Protein AF-A0A9P7RWA8-F1 (afdb_monomer)

Foldseek 3Di:
DAWAAPDDLCDCPTVNNVCCVPPPVVDDDDPVPDDDQDSDDPDSVVSLVVVVVVCVVVVHDPDDDFDADPQGDTDLQHDPDPPPDGRDDDDPD

Organism: NCBI:txid181124

Mean predicted aligned error: 5.77 Å

InterPro domains:
  IPR004547 Glucosamine-6-phosphate isomerase [PTHR11280] (1-89)
  IPR006148 Glucosamine/galactosamine-6-phosphate isomerase [PF01182] (7-75)
  IPR018321 Glucosamine-6-phosphate isomerase, conserved site [PS01161] (55-73)
  IPR037171 NagB/RpiA transferase-like [SSF100950] (1-86)

Solvent-accessible surface area (backbone atoms only — not comparable to full-atom values): 6197 Å² total; per-residue (Å²): 132,65,52,57,71,75,52,56,68,82,34,80,86,26,52,63,34,41,46,42,72,78,44,56,73,79,50,102,63,60,74,88,78,61,85,76,67,64,34,69,48,97,51,56,68,59,48,43,49,52,53,52,50,52,39,52,74,69,76,47,80,93,76,86,87,80,69,72,46,98,88,65,22,50,70,75,46,64,80,94,54,64,95,82,64,69,87,68,92,62,86,86,126

Secondary structure (DSSP, 8-state):
----TTS-TTSTTSHHHHHHHHTGGGS---GGG-----TT-S-HHHHHHHHHHHHHHTTS-S-------TT--BTTB-SS--TT--S------

Sequence (93 aa):
MDEYVGLPRDHSESYHTFMFREFFSHVDIPPSNVHILDGNAVDLIAECKAYEEKIKSFGGVELFLGGIGEDGHIAFNVGISSLNNRLQLNLVV

Structure (mmCIF, N/CA/C/O backbone):
data_AF-A0A9P7RWA8-F1
#
_entry.id   AF-A0A9P7RWA8-F1
#
loop_
_atom_site.group_PDB
_atom_site.id
_atom_site.type_symbol
_atom_site.label_atom_id
_atom_site.label_alt_id
_atom_site.label_comp_id
_atom_site.label_asym_id
_atom_site.label_entity_id
_atom_site.label_seq_id
_atom_site.pdbx_PDB_ins_code
_atom_site.Cartn_x
_atom_site.Cartn_y
_atom_site.Cartn_z
_atom_site.occupancy
_atom_site.B_iso_or_equiv
_atom_site.auth_seq_id
_atom_site.auth_comp_id
_atom_site.auth_asym_id
_atom_site.auth_atom_id
_atom_site.pdbx_PDB_model_num
ATOM 1 N N . MET A 1 1 ? 2.824 1.123 3.240 1.00 87.44 1 MET A N 1
ATOM 2 C CA . MET A 1 1 ? 4.013 1.995 3.330 1.00 87.44 1 MET A CA 1
ATOM 3 C C . ME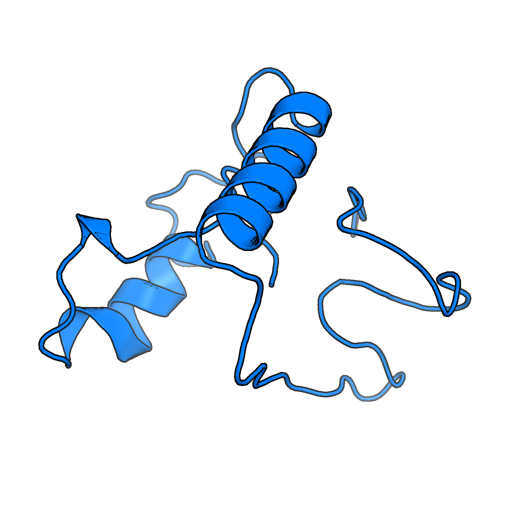T A 1 1 ? 4.513 2.268 1.926 1.00 87.44 1 MET A C 1
ATOM 5 O O . MET A 1 1 ? 4.666 3.422 1.557 1.00 87.44 1 MET A O 1
ATOM 9 N N . ASP A 1 2 ? 4.641 1.210 1.136 1.00 91.44 2 ASP A N 1
ATOM 10 C CA . ASP A 1 2 ? 5.254 1.201 -0.185 1.00 91.44 2 ASP A CA 1
ATOM 11 C C . ASP A 1 2 ? 4.670 0.037 -1.011 1.00 91.44 2 ASP A C 1
ATOM 13 O O . ASP A 1 2 ? 3.926 -0.790 -0.480 1.00 91.44 2 ASP A O 1
ATOM 17 N N . GLU A 1 3 ? 4.989 0.004 -2.305 1.00 92.19 3 GLU A N 1
ATOM 18 C CA . GLU A 1 3 ? 4.825 -1.133 -3.223 1.00 92.19 3 GLU A CA 1
ATOM 19 C C . GLU A 1 3 ? 5.885 -1.007 -4.331 1.00 92.19 3 GLU A C 1
ATOM 21 O O . GLU A 1 3 ? 6.323 0.105 -4.648 1.00 92.19 3 GLU A O 1
ATOM 26 N N . TYR A 1 4 ? 6.309 -2.128 -4.915 1.00 91.75 4 TYR A N 1
ATOM 27 C CA . TYR A 1 4 ? 7.246 -2.128 -6.037 1.00 91.75 4 TYR A CA 1
ATOM 28 C C . TYR A 1 4 ? 6.595 -1.625 -7.329 1.00 91.75 4 TYR A C 1
ATOM 30 O O . TYR A 1 4 ? 5.519 -2.072 -7.723 1.00 91.75 4 TYR A O 1
ATOM 38 N N . VAL A 1 5 ? 7.294 -0.739 -8.043 1.00 93.88 5 VAL A N 1
ATOM 39 C CA . VAL A 1 5 ? 6.860 -0.263 -9.363 1.00 93.88 5 VAL A CA 1
ATOM 40 C C . VAL A 1 5 ? 7.145 -1.320 -10.431 1.00 93.88 5 VAL A C 1
ATOM 42 O O . VAL A 1 5 ? 8.265 -1.818 -10.532 1.00 93.88 5 VAL A O 1
ATOM 45 N N . GLY A 1 6 ? 6.145 -1.633 -11.259 1.00 92.62 6 GLY A N 1
ATOM 46 C CA . GLY A 1 6 ? 6.279 -2.552 -12.397 1.00 92.62 6 GLY A CA 1
ATOM 47 C C . GLY A 1 6 ? 6.283 -4.044 -12.046 1.00 92.62 6 GLY A C 1
ATOM 48 O O . GLY A 1 6 ? 6.422 -4.877 -12.945 1.00 92.62 6 GLY A O 1
ATOM 49 N N . LEU A 1 7 ? 6.135 -4.401 -10.767 1.00 94.56 7 LEU A N 1
ATOM 50 C CA . LEU A 1 7 ? 6.009 -5.792 -10.341 1.00 94.56 7 LEU A CA 1
ATOM 51 C C . LEU A 1 7 ? 4.531 -6.210 -10.380 1.00 94.56 7 LEU A C 1
ATOM 53 O O . LEU A 1 7 ? 3.709 -5.523 -9.769 1.00 94.56 7 LEU A O 1
ATOM 57 N N . PRO A 1 8 ? 4.155 -7.321 -11.047 1.00 96.12 8 PRO A N 1
ATOM 58 C CA . PRO A 1 8 ? 2.766 -7.770 -11.076 1.00 96.12 8 PRO A CA 1
ATOM 59 C C . PRO A 1 8 ? 2.185 -7.928 -9.668 1.00 96.12 8 PRO A C 1
ATOM 61 O O . PRO A 1 8 ? 2.842 -8.435 -8.760 1.00 96.12 8 PRO A O 1
ATOM 64 N N . ARG A 1 9 ? 0.929 -7.516 -9.487 1.00 93.88 9 ARG A N 1
ATOM 65 C CA . ARG A 1 9 ? 0.248 -7.527 -8.181 1.00 93.88 9 ARG A CA 1
ATOM 66 C C . ARG A 1 9 ? 0.130 -8.924 -7.558 1.00 93.88 9 ARG A C 1
ATOM 68 O O . ARG A 1 9 ? 0.051 -9.057 -6.341 1.00 93.88 9 ARG A O 1
ATOM 75 N N . ASP A 1 10 ? 0.065 -9.953 -8.392 1.00 95.38 10 ASP A N 1
ATOM 76 C CA . ASP A 1 10 ? -0.012 -11.366 -8.017 1.00 95.38 10 ASP A CA 1
ATOM 77 C C . ASP A 1 10 ? 1.367 -12.043 -7.925 1.00 95.38 10 ASP A C 1
ATOM 79 O O . ASP A 1 10 ? 1.457 -13.234 -7.628 1.00 95.38 10 ASP A O 1
ATOM 83 N N . HIS A 1 11 ? 2.454 -11.297 -8.149 1.00 96.81 11 HIS A N 1
ATOM 84 C CA . HIS A 1 11 ? 3.808 -11.808 -7.979 1.00 96.81 11 HIS A CA 1
ATOM 85 C C . HIS A 1 11 ? 4.063 -12.174 -6.511 1.00 96.81 11 HIS A C 1
ATOM 87 O O . HIS A 1 11 ? 3.701 -11.412 -5.611 1.00 96.81 11 HIS A O 1
ATOM 93 N N . SER A 1 12 ? 4.749 -13.297 -6.259 1.00 96.06 12 SER A N 1
ATOM 94 C CA . SER A 1 12 ? 4.970 -13.839 -4.904 1.00 96.06 12 SER A CA 1
ATOM 95 C C . SER A 1 12 ? 5.674 -12.870 -3.949 1.00 96.06 12 SER A C 1
ATOM 97 O O . SER A 1 12 ? 5.420 -12.910 -2.746 1.00 96.06 12 SER A O 1
ATOM 99 N N . GLU A 1 13 ? 6.524 -12.007 -4.511 1.00 94.75 13 GLU A N 1
ATOM 100 C CA . GLU A 1 13 ? 7.324 -10.998 -3.800 1.00 94.75 13 GLU A CA 1
ATOM 101 C C . GLU A 1 13 ? 6.734 -9.577 -3.850 1.00 94.75 13 GLU A C 1
ATOM 103 O O . GLU A 1 13 ? 7.380 -8.630 -3.416 1.00 94.75 13 GLU A O 1
ATOM 108 N N . SER A 1 14 ? 5.523 -9.395 -4.389 1.00 96.25 14 SER A N 1
ATOM 109 C CA . SER A 1 14 ? 4.821 -8.109 -4.254 1.00 96.25 14 SER A CA 1
ATOM 110 C C . SER A 1 14 ? 4.407 -7.883 -2.802 1.00 96.25 14 SER A C 1
ATOM 112 O O . SER A 1 14 ? 4.028 -8.834 -2.105 1.00 96.25 14 SER A O 1
ATOM 114 N N . TYR A 1 15 ? 4.409 -6.631 -2.341 1.00 95.06 15 TYR A N 1
ATOM 115 C CA . TYR A 1 15 ? 3.916 -6.335 -0.996 1.00 95.06 15 TYR A CA 1
ATOM 116 C C . TYR A 1 15 ? 2.420 -6.594 -0.873 1.00 95.06 15 TYR A C 1
ATOM 118 O O . TYR A 1 15 ? 1.963 -7.028 0.185 1.00 95.06 15 TYR A O 1
ATOM 126 N N . HIS A 1 16 ? 1.666 -6.455 -1.962 1.00 96.19 16 HIS A N 1
ATOM 127 C CA . HIS A 1 16 ? 0.299 -6.938 -2.035 1.00 96.19 16 HIS A CA 1
ATOM 128 C C . HIS A 1 16 ? 0.192 -8.423 -1.655 1.00 96.19 16 HIS A C 1
ATOM 130 O O . HIS A 1 16 ? -0.537 -8.776 -0.726 1.00 96.19 16 HIS A O 1
ATOM 136 N N . THR A 1 17 ? 0.930 -9.304 -2.333 1.00 96.50 17 THR A N 1
ATOM 137 C CA . THR A 1 17 ? 0.873 -10.746 -2.055 1.00 96.50 17 THR A CA 1
ATOM 138 C C . THR A 1 17 ? 1.417 -11.080 -0.671 1.00 96.50 17 THR A C 1
ATOM 140 O O . THR A 1 17 ? 0.791 -11.861 0.044 1.00 96.50 17 THR A O 1
ATOM 143 N N . PHE A 1 18 ? 2.514 -10.449 -0.247 1.00 97.25 18 PHE A N 1
ATOM 144 C CA . PHE A 1 18 ? 3.058 -10.598 1.102 1.00 97.25 18 PHE A CA 1
ATOM 145 C C . PHE A 1 18 ? 2.016 -10.263 2.179 1.00 97.25 18 PHE A C 1
ATOM 147 O O . PHE A 1 18 ? 1.743 -11.086 3.049 1.00 97.25 18 PHE A O 1
ATOM 154 N N . MET A 1 19 ? 1.367 -9.098 2.096 1.00 96.88 19 MET A N 1
ATOM 155 C CA . MET A 1 19 ? 0.401 -8.653 3.104 1.00 96.88 19 MET A CA 1
ATOM 156 C C . MET A 1 19 ? -0.839 -9.549 3.171 1.00 96.88 19 MET A C 1
ATOM 158 O O . MET A 1 19 ? -1.344 -9.824 4.261 1.00 96.88 19 MET A O 1
ATOM 162 N N . PHE A 1 20 ? -1.327 -10.039 2.027 1.00 96.38 20 PHE A N 1
ATOM 163 C CA . PHE A 1 20 ? -2.429 -11.001 2.012 1.00 96.38 20 PHE A CA 1
ATOM 164 C C . PHE A 1 20 ? -2.006 -12.375 2.534 1.00 96.38 20 PHE A C 1
ATOM 166 O O . PHE A 1 20 ? -2.783 -12.996 3.258 1.00 96.38 20 PHE A O 1
ATOM 173 N N . ARG A 1 21 ? -0.795 -12.840 2.212 1.00 96.75 21 ARG A N 1
ATOM 174 C CA . ARG A 1 21 ? -0.272 -14.136 2.662 1.00 96.75 21 ARG A CA 1
ATOM 175 C C . ARG A 1 21 ? -0.009 -14.166 4.164 1.00 96.75 21 ARG A C 1
ATOM 177 O O . ARG A 1 21 ? -0.378 -15.141 4.810 1.00 96.75 21 ARG A O 1
ATOM 184 N N . GLU A 1 22 ? 0.611 -13.124 4.708 1.00 97.31 22 GLU A N 1
ATOM 185 C CA . GLU A 1 22 ? 1.099 -13.115 6.093 1.00 97.31 22 GLU A CA 1
ATOM 186 C C . GLU A 1 22 ? 0.094 -12.536 7.093 1.00 97.31 22 GLU A C 1
ATOM 188 O O . GLU A 1 22 ? 0.154 -12.874 8.273 1.00 97.31 22 GLU A O 1
ATOM 193 N N . PHE A 1 23 ? -0.840 -11.677 6.662 1.00 96.69 23 PHE A N 1
ATOM 194 C CA . PHE A 1 23 ? -1.704 -10.963 7.606 1.00 96.69 23 PHE A CA 1
ATOM 195 C C . PHE A 1 23 ? -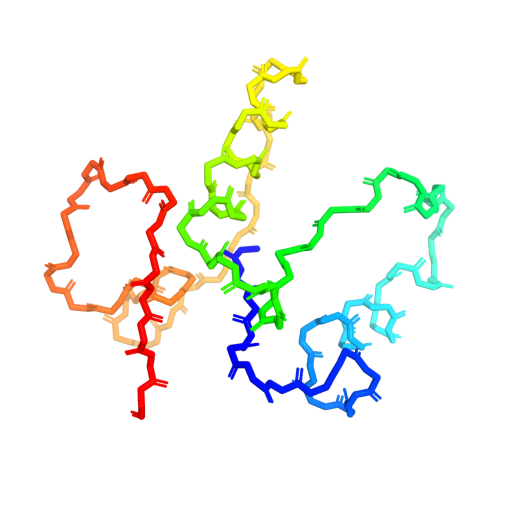3.181 -10.920 7.214 1.00 96.69 23 PHE A C 1
ATOM 197 O O . PHE A 1 23 ? -4.006 -11.492 7.923 1.00 96.69 23 PHE A O 1
ATOM 204 N N . PHE A 1 24 ? -3.544 -10.275 6.100 1.00 96.88 24 PHE A N 1
ATOM 205 C CA . PHE A 1 24 ? -4.951 -9.956 5.820 1.00 96.88 24 PHE A CA 1
ATOM 206 C C . PHE A 1 24 ? -5.848 -11.180 5.606 1.00 96.88 24 PHE A C 1
ATOM 208 O O . PHE A 1 24 ? -7.045 -11.085 5.852 1.00 96.88 24 PHE A O 1
ATOM 215 N N . SER A 1 25 ? -5.296 -12.331 5.204 1.00 96.44 25 SER A N 1
ATOM 216 C CA . SER A 1 25 ? -6.076 -13.575 5.076 1.00 96.44 25 SER A CA 1
ATOM 217 C C . SER A 1 25 ? -6.334 -14.290 6.408 1.00 96.44 25 SER A C 1
ATOM 219 O O . SER A 1 25 ? -7.074 -15.269 6.431 1.00 96.44 25 SER A O 1
ATOM 221 N N . HIS A 1 26 ? -5.732 -13.827 7.508 1.00 97.38 26 HIS A N 1
ATOM 222 C CA . HIS A 1 26 ? -5.808 -14.468 8.829 1.00 97.38 26 HIS A CA 1
ATOM 223 C C . HIS A 1 26 ? -6.625 -13.662 9.844 1.00 97.38 26 HIS A C 1
ATOM 225 O O . HIS A 1 26 ? -6.665 -14.020 11.020 1.00 97.38 26 HIS A O 1
ATOM 231 N N . VAL A 1 27 ? -7.251 -12.561 9.414 1.00 97.25 27 VAL A N 1
ATOM 232 C CA . VAL A 1 27 ? -8.005 -11.641 10.277 1.00 97.25 27 VAL A CA 1
ATOM 233 C C . VAL A 1 27 ? -9.310 -11.199 9.616 1.00 97.25 27 VAL A C 1
ATOM 235 O O . VAL A 1 27 ? -9.424 -11.172 8.392 1.00 97.25 27 VAL A O 1
ATOM 238 N N . ASP A 1 28 ? -10.280 -10.777 10.426 1.00 97.44 28 ASP A N 1
ATOM 239 C CA . ASP A 1 28 ? -11.617 -10.367 9.972 1.00 97.44 28 ASP A CA 1
ATOM 240 C C . ASP A 1 28 ? -11.651 -8.917 9.444 1.00 97.44 28 ASP A C 1
ATOM 242 O O . ASP A 1 28 ? -12.454 -8.089 9.880 1.00 97.44 28 ASP A O 1
ATOM 246 N N . ILE A 1 29 ? -10.759 -8.580 8.507 1.00 96.81 29 ILE A N 1
ATOM 247 C CA . ILE A 1 29 ? -10.758 -7.275 7.834 1.00 96.81 29 ILE A CA 1
ATOM 248 C C . ILE A 1 29 ? -11.501 -7.353 6.491 1.00 96.81 29 ILE A C 1
ATOM 250 O O . ILE A 1 29 ? -11.173 -8.186 5.645 1.00 96.81 29 ILE A O 1
ATOM 254 N N . PRO A 1 30 ? -12.484 -6.471 6.226 1.00 95.94 30 PRO A N 1
ATOM 255 C CA . PRO A 1 30 ? -13.095 -6.388 4.906 1.00 95.94 30 PRO A CA 1
ATOM 256 C C . PRO A 1 30 ? -12.048 -5.993 3.851 1.00 95.94 30 PRO A C 1
ATOM 258 O O . PRO A 1 30 ? -11.375 -4.976 4.037 1.00 95.94 30 PRO A O 1
ATOM 261 N N . PRO A 1 31 ? -11.941 -6.696 2.707 1.00 92.81 31 PRO A N 1
ATOM 262 C CA . PRO A 1 31 ? -10.976 -6.343 1.660 1.00 92.81 31 PRO A CA 1
ATOM 263 C C . PRO A 1 31 ? -11.128 -4.910 1.130 1.00 92.81 31 PRO A C 1
ATOM 265 O O . PRO A 1 31 ? -10.154 -4.299 0.704 1.00 92.81 31 PRO A O 1
ATOM 268 N N . SER A 1 32 ? -12.335 -4.337 1.201 1.00 96.12 32 SER A N 1
ATOM 269 C CA . SER A 1 32 ? -12.604 -2.937 0.843 1.00 96.12 32 SER A CA 1
ATOM 270 C C . SER A 1 32 ? -11.885 -1.918 1.732 1.00 96.12 32 SER A C 1
ATOM 272 O O . SER A 1 32 ? -11.690 -0.783 1.305 1.00 96.12 32 SER A O 1
ATOM 274 N N . ASN A 1 33 ? -11.501 -2.317 2.948 1.00 96.19 33 ASN A N 1
ATOM 275 C CA . ASN A 1 33 ? -10.805 -1.477 3.925 1.00 96.19 33 ASN A CA 1
ATOM 276 C C . ASN A 1 33 ? -9.279 -1.644 3.845 1.00 96.19 33 ASN A C 1
ATOM 278 O O . ASN A 1 33 ? -8.547 -0.992 4.585 1.00 96.19 33 ASN A O 1
ATOM 282 N N . VAL A 1 34 ? -8.789 -2.516 2.958 1.00 95.94 34 VAL A N 1
ATOM 283 C CA . VAL A 1 34 ? -7.361 -2.683 2.692 1.00 95.94 34 VAL A CA 1
ATOM 284 C C . VAL A 1 34 ? -6.950 -1.715 1.589 1.00 95.94 34 VAL A C 1
ATOM 286 O O . VAL A 1 34 ? -7.559 -1.645 0.517 1.00 95.94 34 VAL A O 1
ATOM 289 N N . HIS A 1 35 ? -5.900 -0.944 1.851 1.00 95.75 35 HIS A N 1
ATOM 290 C CA . HIS A 1 35 ? -5.349 0.023 0.912 1.00 95.75 35 HIS A CA 1
ATOM 291 C C . HIS A 1 35 ? -3.843 -0.213 0.790 1.00 95.75 35 HIS A C 1
ATOM 293 O O . HIS A 1 35 ? -3.120 -0.161 1.780 1.00 95.75 35 HIS A O 1
ATOM 299 N N . ILE A 1 36 ? -3.398 -0.520 -0.428 1.00 95.38 36 ILE A N 1
ATOM 300 C CA . ILE A 1 36 ? -1.998 -0.719 -0.820 1.00 95.38 36 ILE A CA 1
ATOM 301 C C . ILE A 1 36 ? -1.809 0.097 -2.102 1.00 95.38 36 ILE A C 1
ATOM 303 O O . ILE A 1 36 ? -2.739 0.155 -2.908 1.00 95.38 36 ILE A O 1
ATOM 307 N N . LEU A 1 37 ? -0.660 0.761 -2.246 1.00 95.00 37 LEU A N 1
ATOM 308 C CA . LEU A 1 37 ? -0.324 1.541 -3.441 1.00 95.00 37 LEU A CA 1
ATOM 309 C C . LEU A 1 37 ? -0.322 0.645 -4.683 1.00 95.00 37 LEU A C 1
ATOM 311 O O . LEU A 1 37 ? 0.174 -0.480 -4.627 1.00 95.00 37 LEU A O 1
ATOM 315 N N . ASP A 1 38 ? -0.832 1.147 -5.805 1.00 95.06 38 ASP A N 1
ATOM 316 C CA . ASP A 1 38 ? -0.712 0.452 -7.088 1.00 95.06 38 ASP A CA 1
ATOM 317 C C . ASP A 1 38 ? 0.594 0.821 -7.810 1.00 95.06 38 ASP A C 1
ATOM 319 O O . ASP A 1 38 ? 0.683 1.818 -8.530 1.00 95.06 38 ASP A O 1
ATOM 323 N N . GLY A 1 39 ? 1.615 -0.026 -7.657 1.00 93.88 39 GLY A N 1
ATOM 324 C CA . GLY A 1 39 ? 2.898 0.118 -8.352 1.00 93.88 39 GLY A CA 1
ATOM 325 C C . GLY A 1 39 ? 2.832 -0.059 -9.878 1.00 93.88 39 GLY A C 1
ATOM 326 O O . GLY A 1 39 ? 3.825 0.188 -10.561 1.00 93.88 39 GLY A O 1
ATOM 327 N N . ASN A 1 40 ? 1.688 -0.470 -10.435 1.00 95.19 40 ASN A N 1
ATOM 328 C CA . ASN A 1 40 ? 1.477 -0.618 -11.878 1.00 95.19 40 ASN A CA 1
ATOM 329 C C . ASN A 1 40 ? 0.486 0.412 -12.441 1.00 95.19 40 ASN A C 1
ATOM 331 O O . ASN A 1 40 ? 0.050 0.279 -13.589 1.00 95.19 40 ASN A O 1
ATOM 335 N N . ALA A 1 41 ? 0.127 1.440 -11.664 1.00 94.75 41 ALA A N 1
ATOM 336 C CA . ALA A 1 41 ? -0.717 2.522 -12.146 1.00 94.75 41 ALA A CA 1
ATOM 337 C C . ALA A 1 41 ? -0.076 3.235 -13.351 1.00 94.75 41 ALA A C 1
ATOM 339 O O . ALA A 1 41 ? 1.133 3.462 -13.401 1.00 94.75 41 ALA A O 1
ATOM 340 N N . VAL A 1 42 ? -0.909 3.639 -14.317 1.00 95.44 42 VAL A N 1
ATOM 341 C CA . VAL A 1 42 ? -0.458 4.342 -15.536 1.00 95.44 42 VAL A CA 1
ATOM 342 C C . VAL A 1 42 ? 0.232 5.668 -15.199 1.00 95.44 42 VAL A C 1
ATOM 344 O O . VAL A 1 42 ? 1.209 6.042 -15.845 1.00 95.44 42 VAL A O 1
ATOM 347 N N . ASP A 1 43 ? -0.273 6.372 -14.185 1.00 95.25 43 ASP A N 1
ATOM 348 C CA . ASP A 1 43 ? 0.322 7.590 -13.643 1.00 95.25 43 ASP A CA 1
ATOM 349 C C . ASP A 1 43 ? 0.583 7.397 -12.147 1.00 95.25 43 ASP A C 1
ATOM 351 O O . ASP A 1 43 ? -0.312 7.518 -11.307 1.00 95.25 43 ASP A O 1
ATOM 355 N N . LEU A 1 44 ? 1.839 7.100 -11.821 1.00 92.12 44 LEU A N 1
ATOM 356 C CA . LEU A 1 44 ? 2.268 6.846 -10.449 1.00 92.12 44 LEU A CA 1
ATOM 357 C C . LEU A 1 44 ? 2.168 8.099 -9.563 1.00 92.12 44 LEU A C 1
ATOM 359 O O . LEU A 1 44 ? 1.927 7.994 -8.364 1.00 92.12 44 LEU A O 1
ATOM 363 N N . ILE A 1 45 ? 2.316 9.299 -10.135 1.00 92.44 45 ILE A N 1
ATOM 364 C CA . ILE A 1 45 ? 2.183 10.550 -9.375 1.00 92.44 45 ILE A CA 1
ATOM 365 C C . ILE A 1 45 ? 0.715 10.763 -9.000 1.00 92.44 45 ILE A C 1
ATOM 367 O O . ILE A 1 45 ? 0.416 11.195 -7.883 1.00 92.44 45 ILE A O 1
ATOM 371 N N . ALA A 1 46 ? -0.206 10.469 -9.921 1.00 93.31 46 ALA A N 1
ATOM 372 C CA . ALA A 1 46 ? -1.634 10.498 -9.637 1.00 93.31 46 ALA A CA 1
ATOM 373 C C . ALA A 1 46 ? -2.024 9.460 -8.573 1.00 93.31 46 ALA A C 1
ATOM 375 O O . ALA A 1 46 ? -2.790 9.805 -7.675 1.00 93.31 46 ALA A O 1
ATOM 376 N N . GLU A 1 47 ? -1.454 8.252 -8.614 1.00 94.75 47 GLU A N 1
ATOM 377 C CA . GLU A 1 47 ? -1.667 7.219 -7.589 1.00 94.75 47 GLU A CA 1
ATOM 378 C C . GLU A 1 47 ? -1.196 7.686 -6.204 1.00 94.75 47 GLU A C 1
ATOM 380 O O . GLU A 1 47 ? -1.970 7.649 -5.248 1.00 94.75 47 GLU A O 1
ATOM 385 N N . CYS A 1 48 ? 0.020 8.238 -6.087 1.00 92.25 48 CYS A N 1
ATOM 386 C CA . CYS A 1 48 ? 0.509 8.785 -4.816 1.00 92.25 48 CYS A CA 1
ATOM 387 C C . CYS A 1 48 ? -0.424 9.875 -4.260 1.00 92.25 48 CYS A C 1
ATOM 389 O O . CYS A 1 48 ? -0.748 9.873 -3.071 1.00 92.25 48 CYS A O 1
ATOM 391 N N . LYS A 1 49 ? -0.900 10.789 -5.118 1.00 92.44 49 LYS A N 1
ATOM 392 C CA . LYS A 1 49 ? -1.849 11.841 -4.717 1.00 92.44 49 LYS A CA 1
ATOM 393 C C . LYS A 1 49 ? -3.195 11.264 -4.287 1.00 92.44 49 LYS A C 1
ATOM 395 O O . LYS A 1 49 ? -3.733 11.686 -3.268 1.00 92.44 49 LYS A O 1
ATOM 400 N N . ALA A 1 50 ? -3.736 10.307 -5.036 1.00 94.06 50 ALA A N 1
ATOM 401 C CA . ALA A 1 50 ? -4.992 9.647 -4.697 1.00 94.06 50 ALA A CA 1
ATOM 402 C C . ALA A 1 50 ? -4.889 8.915 -3.351 1.00 94.06 50 ALA A C 1
ATOM 404 O O . ALA A 1 50 ? -5.817 8.972 -2.542 1.00 94.06 50 ALA A O 1
ATOM 405 N N . TYR A 1 51 ? -3.742 8.293 -3.080 1.00 94.12 51 TYR A N 1
ATOM 406 C CA . TYR A 1 51 ? -3.464 7.632 -1.812 1.00 94.12 51 TYR A CA 1
ATOM 407 C C . TYR A 1 51 ? -3.396 8.629 -0.642 1.00 94.12 51 TYR A C 1
ATOM 409 O O . TYR A 1 51 ? -4.007 8.395 0.402 1.00 94.12 51 TYR A O 1
ATOM 417 N N . GLU A 1 52 ? -2.736 9.781 -0.821 1.00 91.75 52 GLU A N 1
ATOM 418 C CA . GLU A 1 52 ? -2.746 10.865 0.175 1.00 91.75 52 GLU A CA 1
ATOM 419 C C . GLU A 1 52 ? -4.152 11.393 0.464 1.00 91.75 52 GLU A C 1
ATOM 421 O O . GLU A 1 52 ? -4.522 11.570 1.627 1.00 91.75 52 GLU A O 1
ATOM 426 N N . GLU A 1 53 ? -4.941 11.658 -0.577 1.00 94.50 53 GLU A N 1
ATOM 427 C CA . GLU A 1 53 ? -6.307 12.156 -0.415 1.00 94.50 53 GLU A CA 1
ATOM 428 C C . GLU A 1 53 ? -7.204 11.119 0.260 1.00 94.50 53 GLU A C 1
ATOM 430 O O . GLU A 1 53 ? -8.009 11.471 1.121 1.00 94.50 53 GLU A O 1
ATOM 435 N N . LYS A 1 54 ? -7.012 9.830 -0.036 1.00 93.94 54 LYS A N 1
ATOM 436 C CA . LYS A 1 54 ? -7.712 8.747 0.656 1.00 93.94 54 LYS A CA 1
ATOM 437 C C . LYS A 1 54 ? -7.390 8.743 2.152 1.00 93.94 54 LYS A C 1
ATOM 439 O O . LYS A 1 54 ? -8.319 8.727 2.955 1.00 93.94 54 LYS A O 1
ATOM 444 N N . ILE A 1 55 ? -6.117 8.848 2.541 1.00 92.62 55 ILE A N 1
ATOM 445 C CA . ILE A 1 55 ? -5.726 8.961 3.959 1.00 92.62 55 ILE A CA 1
ATOM 446 C C . ILE A 1 55 ? -6.407 10.168 4.620 1.00 92.62 55 ILE A C 1
ATOM 448 O O . ILE A 1 55 ? -6.991 10.038 5.696 1.00 92.62 55 ILE A O 1
ATOM 452 N N . LYS A 1 56 ? -6.381 11.339 3.970 1.00 93.56 56 LYS A N 1
ATOM 453 C CA . LYS A 1 56 ? -7.032 12.552 4.492 1.00 93.56 56 LYS A CA 1
ATOM 454 C C . LYS A 1 56 ? -8.544 12.388 4.617 1.00 93.56 56 LYS A C 1
ATOM 456 O O . LYS A 1 56 ? -9.117 12.876 5.586 1.00 93.56 56 LYS A O 1
ATOM 461 N N . SER A 1 57 ? -9.182 11.690 3.677 1.00 96.19 57 SER A N 1
ATOM 462 C CA . SER A 1 57 ? -10.630 11.459 3.694 1.00 96.19 57 SER A CA 1
ATOM 463 C C . SER A 1 57 ? -11.096 10.647 4.909 1.00 96.19 57 SER A C 1
ATOM 465 O O . SER A 1 57 ? -12.229 10.818 5.349 1.00 96.19 57 SER A O 1
ATOM 467 N N . PHE A 1 58 ? -10.207 9.839 5.500 1.00 94.94 58 PHE A N 1
ATOM 468 C CA . PHE A 1 58 ? -10.446 9.116 6.753 1.00 94.94 58 PHE A CA 1
ATOM 469 C C . PHE A 1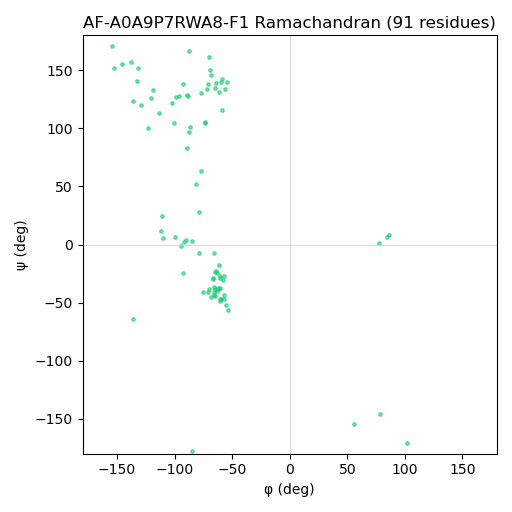 58 ? -10.037 9.895 8.015 1.00 94.94 58 PHE A C 1
ATOM 471 O O . PHE A 1 58 ? -10.140 9.366 9.115 1.00 94.94 58 PHE A O 1
ATOM 478 N N . GLY A 1 59 ? -9.591 11.149 7.885 1.00 93.38 59 GLY A N 1
ATOM 479 C CA . GLY A 1 59 ? -9.119 11.961 9.012 1.00 93.38 59 GLY A CA 1
ATOM 480 C C . GLY A 1 59 ? -7.638 11.772 9.360 1.00 93.38 59 GLY A C 1
ATOM 481 O O . GLY A 1 59 ? -7.173 12.341 10.345 1.00 93.38 59 GLY A O 1
ATOM 482 N N . GLY A 1 60 ? -6.880 11.040 8.539 1.00 91.44 60 GLY A N 1
ATOM 483 C CA . GLY A 1 60 ? -5.468 10.735 8.772 1.00 91.44 60 GLY A CA 1
ATOM 484 C C . GLY A 1 60 ? -5.234 9.320 9.304 1.00 91.44 60 GLY A C 1
ATOM 485 O O . GLY A 1 60 ? -6.131 8.483 9.314 1.00 91.44 60 GLY A O 1
ATOM 486 N N . VAL A 1 61 ? -3.993 9.043 9.712 1.00 91.38 61 VAL A N 1
ATOM 487 C CA . VAL A 1 61 ? -3.601 7.763 10.321 1.00 91.38 61 VAL A CA 1
ATOM 488 C C . VAL A 1 61 ? -3.481 7.947 11.831 1.00 91.38 61 VAL A C 1
ATOM 490 O O . VAL A 1 61 ? -2.680 8.762 12.282 1.00 91.38 61 VAL A O 1
ATOM 493 N N . GLU A 1 62 ? -4.250 7.180 12.604 1.00 95.62 62 GLU A N 1
ATOM 494 C CA . GLU A 1 62 ? -4.223 7.228 14.076 1.00 95.62 62 GLU A CA 1
ATOM 495 C C . GLU A 1 62 ? -2.991 6.530 14.666 1.00 95.62 62 G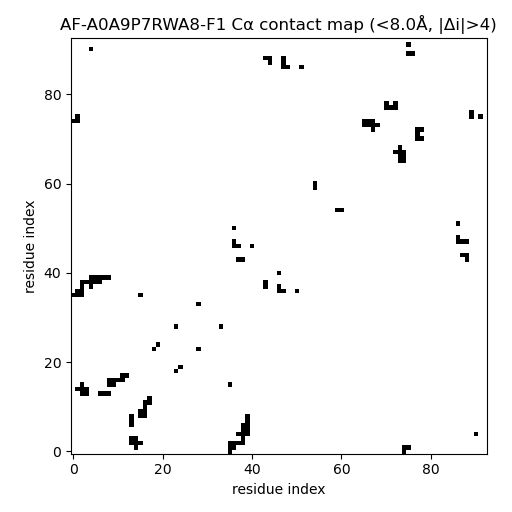LU A C 1
ATOM 497 O O . GLU A 1 62 ? -2.375 7.024 15.608 1.00 95.62 62 GLU A O 1
ATOM 502 N N . LEU A 1 63 ? -2.620 5.383 14.094 1.00 90.38 63 LEU A N 1
ATOM 503 C CA . LEU A 1 63 ? -1.461 4.595 14.493 1.00 90.38 63 LEU A CA 1
ATOM 504 C C . LEU A 1 63 ? -0.714 4.129 13.247 1.00 90.38 63 LEU A C 1
ATOM 506 O O . LEU A 1 63 ? -1.279 3.448 12.392 1.00 90.38 63 LEU A O 1
ATOM 510 N N . PHE A 1 64 ? 0.569 4.471 13.170 1.00 90.19 64 PHE A N 1
ATOM 511 C CA . PHE A 1 64 ? 1.454 4.024 12.104 1.00 90.19 64 PHE A CA 1
ATOM 512 C C . PHE A 1 64 ? 2.516 3.094 12.688 1.00 90.19 64 PHE A C 1
ATOM 514 O O . PHE A 1 64 ? 3.355 3.524 13.479 1.00 90.19 64 PHE A O 1
ATOM 521 N N . LEU A 1 65 ? 2.465 1.817 12.311 1.00 88.94 65 LEU A N 1
ATOM 522 C CA . LEU A 1 65 ? 3.474 0.826 12.673 1.00 88.94 65 LEU A CA 1
ATOM 523 C C . LEU A 1 65 ? 4.441 0.650 11.501 1.00 88.94 65 LEU A C 1
ATOM 525 O O . LEU A 1 65 ? 4.008 0.379 10.383 1.00 88.94 65 LEU A O 1
ATOM 529 N N . GLY A 1 66 ? 5.738 0.793 11.761 1.00 88.62 66 GLY A N 1
ATOM 530 C CA . GLY A 1 66 ? 6.786 0.644 10.7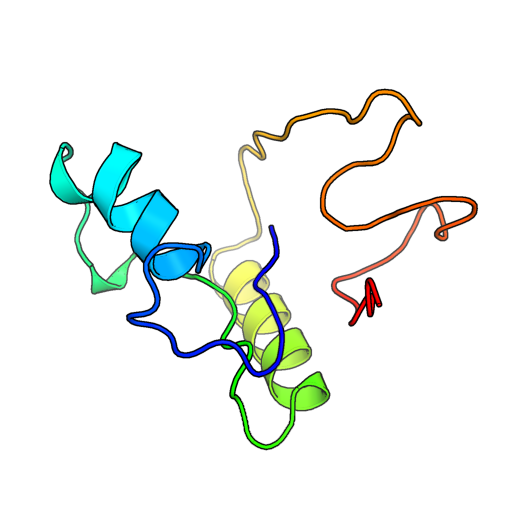55 1.00 88.62 66 GLY A CA 1
ATOM 531 C C . GLY A 1 66 ? 8.052 0.031 11.342 1.00 88.62 66 GLY A C 1
ATOM 532 O O . GLY A 1 66 ? 8.295 0.121 12.546 1.00 88.62 66 GLY A O 1
ATOM 533 N N . GLY A 1 67 ? 8.840 -0.609 10.480 1.00 82.94 67 GLY A N 1
ATOM 534 C CA . GLY A 1 67 ? 10.195 -1.060 10.795 1.00 82.94 67 GLY A CA 1
ATOM 535 C C . GLY A 1 67 ? 11.237 0.030 10.536 1.00 82.94 67 GLY A C 1
ATOM 536 O O . GLY A 1 67 ? 10.948 1.029 9.876 1.00 82.94 67 GLY A O 1
ATOM 537 N N . ILE A 1 68 ? 12.448 -0.190 11.049 1.00 87.56 68 ILE A N 1
ATOM 538 C CA . ILE A 1 68 ? 13.629 0.637 10.777 1.00 87.56 68 ILE A CA 1
ATOM 539 C C . ILE A 1 68 ? 14.697 -0.267 10.154 1.00 87.56 68 ILE A C 1
ATOM 541 O O . ILE A 1 68 ? 15.015 -1.313 10.723 1.00 87.56 68 ILE A O 1
ATOM 545 N N . GLY A 1 69 ? 15.218 0.127 8.990 1.00 82.88 69 GLY A N 1
ATOM 546 C CA . GLY A 1 69 ? 16.342 -0.541 8.332 1.00 82.88 69 GLY A CA 1
ATOM 547 C C . GLY A 1 69 ? 17.661 -0.334 9.083 1.00 82.88 69 GLY A C 1
ATOM 548 O O . GLY A 1 69 ? 17.793 0.587 9.886 1.00 82.88 69 GLY A O 1
ATOM 549 N N . GLU A 1 70 ? 18.671 -1.167 8.824 1.00 84.25 70 GLU A N 1
ATOM 550 C CA . GLU A 1 70 ? 19.996 -1.039 9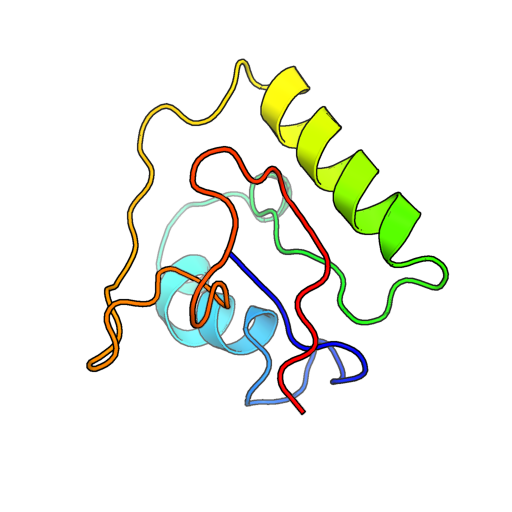.467 1.00 84.25 70 GLU A CA 1
ATOM 551 C C . GLU A 1 70 ? 20.686 0.307 9.171 1.00 84.25 70 GLU A C 1
ATOM 553 O O . GLU A 1 70 ? 21.467 0.809 9.978 1.00 84.25 70 GLU A O 1
ATOM 558 N N . ASP A 1 71 ? 20.365 0.912 8.030 1.00 83.88 71 ASP A N 1
ATOM 559 C CA . ASP A 1 71 ? 20.788 2.247 7.593 1.00 83.88 71 ASP A CA 1
ATOM 560 C C . ASP A 1 71 ? 19.893 3.385 8.138 1.00 83.88 71 ASP A C 1
ATOM 562 O O . ASP A 1 71 ? 20.103 4.554 7.811 1.00 83.88 71 ASP A O 1
ATOM 566 N N . GLY A 1 72 ? 18.898 3.057 8.967 1.00 81.31 72 GLY A N 1
ATOM 567 C CA . GLY A 1 72 ? 17.962 3.997 9.573 1.00 81.31 72 GLY A CA 1
ATOM 568 C C . GLY A 1 72 ? 16.757 4.379 8.708 1.00 81.31 72 GLY A C 1
ATOM 569 O O . GLY A 1 72 ? 15.998 5.257 9.127 1.00 81.31 72 GLY A O 1
ATOM 570 N N . HIS A 1 73 ? 16.548 3.765 7.535 1.00 81.31 73 HIS A N 1
ATOM 571 C CA . HIS A 1 73 ? 15.390 4.099 6.702 1.00 81.31 73 HIS A CA 1
ATOM 572 C C . HIS A 1 73 ? 14.065 3.633 7.320 1.00 81.31 73 HIS A C 1
ATOM 574 O O . HIS A 1 73 ? 13.987 2.611 8.005 1.00 81.31 73 HIS A O 1
ATOM 580 N N . ILE A 1 74 ? 12.996 4.373 7.022 1.00 81.38 74 ILE A N 1
ATOM 581 C CA . ILE A 1 74 ? 11.602 3.979 7.259 1.00 81.38 74 ILE A CA 1
ATOM 582 C C . ILE A 1 74 ? 10.922 3.941 5.898 1.00 81.38 74 ILE A C 1
ATOM 584 O O . ILE A 1 74 ? 11.036 4.918 5.152 1.00 81.38 74 ILE A O 1
ATOM 588 N N . ALA A 1 75 ? 10.171 2.875 5.596 1.00 85.31 75 ALA A N 1
ATOM 589 C CA . ALA A 1 75 ? 9.642 2.657 4.243 1.00 85.31 75 ALA A CA 1
ATOM 590 C C . ALA A 1 75 ? 10.802 2.661 3.222 1.00 85.31 75 ALA A C 1
ATOM 592 O O . ALA A 1 75 ? 11.953 2.441 3.588 1.00 85.31 75 ALA A O 1
ATOM 593 N N . PHE A 1 76 ? 10.558 2.995 1.960 1.00 82.69 76 PHE A N 1
ATOM 594 C CA . PHE A 1 76 ? 11.642 3.253 1.001 1.00 82.69 76 PHE A CA 1
ATOM 595 C C . PHE A 1 76 ? 12.295 4.650 1.122 1.00 82.69 76 PHE A C 1
ATOM 597 O O . PHE A 1 76 ? 12.789 5.188 0.132 1.00 82.69 76 PHE A O 1
ATOM 604 N N . ASN A 1 77 ? 12.303 5.289 2.301 1.00 77.50 77 ASN A N 1
ATOM 605 C CA . ASN A 1 77 ? 12.968 6.588 2.500 1.00 77.50 77 ASN A CA 1
ATOM 606 C C . ASN A 1 77 ? 14.437 6.409 2.915 1.00 77.50 77 ASN A C 1
ATOM 608 O O . ASN A 1 77 ? 14.765 6.457 4.099 1.00 77.50 77 ASN A O 1
ATOM 612 N N . VAL A 1 78 ? 15.319 6.200 1.937 1.00 65.50 78 VAL A N 1
ATOM 613 C CA . VAL A 1 78 ? 16.758 5.975 2.158 1.00 65.50 78 VAL A CA 1
ATOM 614 C C . VAL A 1 78 ? 17.548 7.297 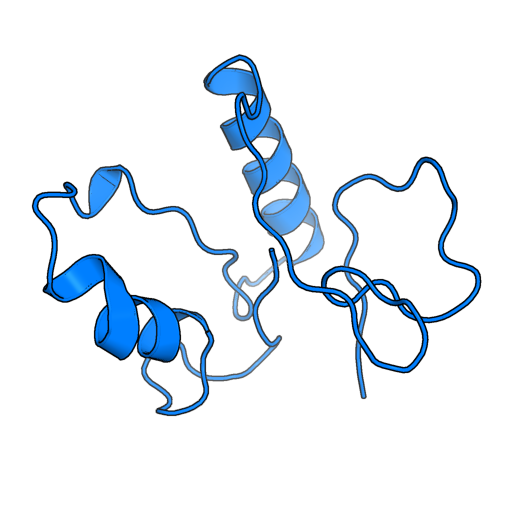2.093 1.00 65.50 78 VAL A C 1
ATOM 616 O O . VAL A 1 78 ? 17.324 8.122 1.207 1.00 65.50 78 VAL A O 1
ATOM 619 N N . GLY A 1 79 ? 18.518 7.496 2.996 1.00 61.62 79 GLY A N 1
ATOM 620 C CA . GLY A 1 79 ? 19.474 8.619 2.958 1.00 61.62 79 GLY A CA 1
ATOM 621 C C . GLY A 1 79 ? 18.927 9.973 3.448 1.00 61.62 79 GLY A C 1
ATOM 622 O O . GLY A 1 79 ? 18.123 10.030 4.375 1.00 61.62 79 GLY A O 1
ATOM 623 N N . ILE A 1 80 ? 19.381 11.092 2.851 1.00 50.41 80 ILE A N 1
ATOM 624 C CA . ILE A 1 80 ? 18.867 12.454 3.140 1.00 50.41 80 ILE A CA 1
ATOM 625 C C . ILE A 1 80 ? 17.516 12.637 2.430 1.00 50.41 80 ILE A C 1
ATOM 627 O O . ILE A 1 80 ? 17.356 13.458 1.528 1.00 50.41 80 ILE A O 1
ATOM 631 N N . SER A 1 81 ? 16.522 11.842 2.812 1.00 59.88 81 SER A N 1
ATOM 632 C CA . SER A 1 81 ? 15.130 12.179 2.536 1.00 59.88 81 SER A CA 1
ATOM 633 C C . SER A 1 81 ? 14.732 13.361 3.426 1.00 59.88 81 SER A C 1
ATOM 635 O O . SER A 1 81 ? 15.102 13.406 4.601 1.00 59.88 81 SER A O 1
ATOM 637 N N . SER A 1 82 ? 13.997 14.336 2.885 1.00 65.06 82 SER A N 1
ATOM 638 C CA . SER A 1 82 ? 13.531 15.490 3.666 1.00 65.06 82 SER A CA 1
ATOM 639 C C . SER A 1 82 ? 12.732 15.033 4.890 1.00 65.06 82 SER A C 1
ATOM 641 O O . SER A 1 82 ? 11.821 14.218 4.766 1.00 65.06 82 SER A O 1
ATOM 643 N N . LEU A 1 83 ? 13.019 15.611 6.061 1.00 61.28 83 LEU A N 1
ATOM 644 C CA . LEU A 1 83 ? 12.340 15.286 7.326 1.00 61.28 83 LEU A CA 1
ATOM 645 C C . LEU A 1 83 ? 10.824 15.569 7.303 1.00 61.28 83 LEU A C 1
ATOM 647 O 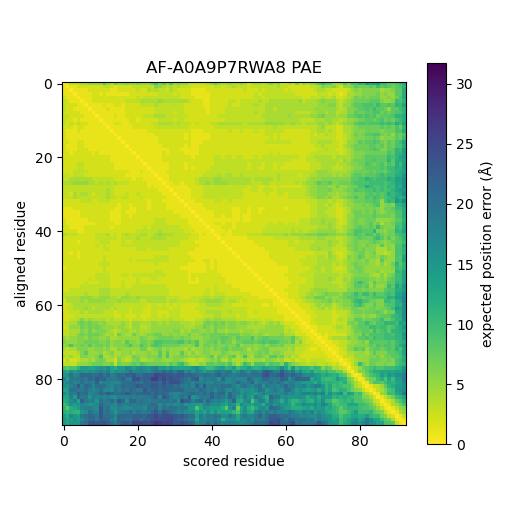O . LEU A 1 83 ? 10.095 15.036 8.130 1.00 61.28 83 LEU A O 1
ATOM 651 N N . ASN A 1 84 ? 10.350 16.382 6.350 1.00 63.47 84 ASN A N 1
ATOM 652 C CA . ASN A 1 84 ? 8.933 16.713 6.150 1.00 63.47 84 ASN A CA 1
ATOM 653 C C . ASN A 1 84 ? 8.353 16.102 4.859 1.00 63.47 84 ASN A C 1
ATOM 655 O O . ASN A 1 84 ? 7.416 16.662 4.280 1.00 63.47 84 ASN A O 1
ATOM 659 N N . ASN A 1 85 ? 8.927 15.009 4.346 1.00 57.38 85 ASN A N 1
ATOM 660 C CA . ASN A 1 85 ? 8.436 14.415 3.105 1.00 57.38 85 ASN A CA 1
ATOM 661 C C . ASN A 1 85 ? 7.005 13.874 3.251 1.00 57.38 85 ASN A C 1
ATOM 663 O O . ASN A 1 85 ? 6.662 13.198 4.219 1.00 57.38 85 ASN A O 1
ATOM 667 N N . ARG A 1 86 ? 6.175 14.183 2.249 1.00 63.62 86 ARG A N 1
ATOM 668 C CA . ARG A 1 86 ? 4.891 13.507 2.015 1.00 63.62 86 ARG A CA 1
ATOM 669 C C . ARG A 1 86 ? 5.108 12.228 1.189 1.00 63.62 86 ARG A C 1
ATOM 671 O O . ARG A 1 86 ? 6.253 11.918 0.862 1.00 63.62 86 ARG A O 1
ATOM 678 N N . LEU A 1 87 ? 4.036 11.509 0.838 1.00 54.12 87 LEU A N 1
ATOM 679 C CA . LEU A 1 87 ? 4.128 10.324 -0.023 1.00 54.12 87 LEU A CA 1
ATOM 680 C C . LEU A 1 87 ? 4.758 10.726 -1.361 1.00 54.12 87 LEU A C 1
ATOM 682 O O . LEU A 1 87 ? 4.226 11.544 -2.109 1.00 54.12 87 LEU A O 1
ATOM 686 N N . GLN A 1 88 ? 5.932 10.169 -1.635 1.00 58.25 88 GLN A N 1
ATOM 687 C CA . GLN A 1 88 ? 6.714 10.436 -2.833 1.00 58.25 88 GLN A CA 1
ATOM 688 C C . GLN A 1 88 ? 7.163 9.120 -3.446 1.00 58.25 88 GLN A C 1
ATOM 690 O O . GLN A 1 88 ? 7.330 8.114 -2.756 1.00 58.25 88 GLN A O 1
ATOM 695 N N . LEU A 1 89 ? 7.354 9.148 -4.760 1.00 49.69 89 LEU A N 1
ATOM 696 C CA . LEU A 1 89 ? 7.904 8.025 -5.488 1.00 49.69 89 LEU A CA 1
ATOM 697 C C . LEU A 1 89 ? 9.405 7.927 -5.189 1.00 49.69 89 LEU A C 1
ATOM 699 O O . LEU A 1 89 ? 10.188 8.721 -5.707 1.00 49.69 89 LEU A O 1
ATOM 703 N N . ASN A 1 90 ? 9.803 6.953 -4.377 1.00 55.19 90 ASN A N 1
ATOM 704 C CA . ASN A 1 90 ? 11.210 6.621 -4.187 1.00 55.19 90 ASN A CA 1
ATOM 705 C C . ASN A 1 90 ? 11.521 5.384 -5.032 1.00 55.19 90 ASN A C 1
ATOM 707 O O . ASN A 1 90 ? 11.111 4.273 -4.702 1.00 55.19 90 ASN A O 1
ATOM 711 N N . LEU A 1 91 ? 12.209 5.592 -6.156 1.00 35.41 91 LEU A N 1
ATOM 712 C CA . LEU A 1 91 ? 12.748 4.509 -6.977 1.00 35.41 91 LEU A CA 1
ATOM 713 C C . LEU A 1 91 ? 13.953 3.909 -6.251 1.00 35.41 91 LEU A C 1
ATOM 715 O O . LEU A 1 91 ? 15.029 4.505 -6.241 1.00 35.41 91 LEU A O 1
ATOM 719 N N . VAL A 1 92 ? 13.770 2.736 -5.652 1.00 34.22 92 VAL A N 1
ATOM 720 C CA . VAL A 1 92 ? 14.890 1.868 -5.284 1.00 34.22 92 VAL A CA 1
ATOM 721 C C . VAL A 1 92 ? 15.192 1.027 -6.523 1.00 34.22 92 VAL A C 1
ATOM 723 O O . VAL A 1 92 ? 14.424 0.125 -6.854 1.00 34.22 92 VAL A O 1
ATOM 726 N N . VAL A 1 93 ? 16.237 1.413 -7.262 1.00 28.70 93 VAL A N 1
ATOM 727 C CA . VAL A 1 93 ? 16.803 0.622 -8.371 1.00 28.70 93 VAL A CA 1
ATOM 728 C C . VAL A 1 93 ? 17.837 -0.341 -7.813 1.00 28.70 93 VAL A C 1
ATOM 730 O O . VAL A 1 93 ? 18.632 0.115 -6.960 1.00 28.70 93 VAL A O 1
#

Nearest PDB structures (foldseek):
  1ne7-assembly1_E  TM=9.927E-01  e=9.717E-09  Homo sapiens
  3hn6-assembly1_F  TM=9.959E-01  e=2.870E-08  Borreliella burgdorferi B31
  3hn6-assembly1_D  TM=9.967E-01  e=5.278E-08  Borreliella burgdorferi B31
  4r7t-assembly1_C  TM=9.800E-01  e=9.707E-08  Vibrio cholerae O1 biovar El Tor str. N16961
  2bkv-assembly1_A  TM=9.622E-01  e=1.110E-06  Bacillus subtilis

pLDDT: mean 86.07, std 15.93, range [28.7, 97.44]

Radius of gy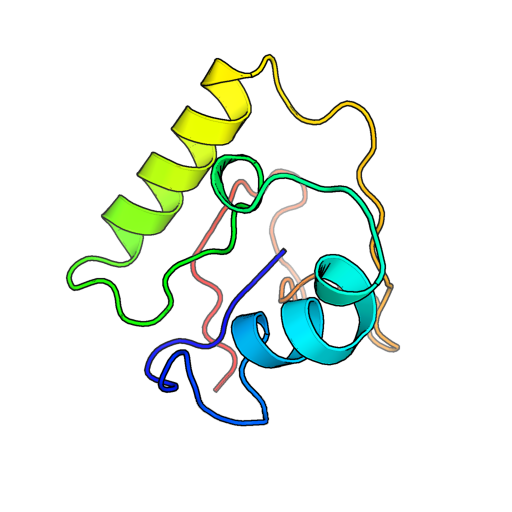ration: 13.9 Å; Cα contacts (8 Å, |Δi|>4): 76; chains: 1; bounding box: 34×31×30 Å